Protein AF-A0A2D7PFX2-F1 (afdb_monomer)

pLDDT: mean 73.23, std 20.68, range [29.09, 94.0]

Solvent-accessible surface area (backbone atoms only — not comparable to full-atom values): 9202 Å² total; per-residue (Å²): 140,84,88,81,85,85,80,90,82,83,88,90,78,78,96,64,84,53,72,67,59,61,68,75,65,55,76,86,73,79,71,81,73,80,77,81,77,78,77,77,73,76,75,80,72,84,70,79,74,79,74,73,39,66,69,66,56,57,52,47,40,53,50,32,54,52,48,36,48,49,44,51,39,40,33,30,72,71,68,58,82,47,66,54,82,54,85,91,48,56,57,74,58,50,68,66,55,50,53,52,50,51,51,53,52,49,53,51,41,53,75,66,52,47,66,65,37,45,72,52,38,51,50,52,35,51,52,32,47,53,52,35,53,50,44,49,52,56,32,50,80,71,63,77,48,136

Radius of gyration: 29.74 Å; Cα contacts (8 Å, |Δi|>4): 82; chains: 1; bounding box: 39×75×72 Å

Secondary structure (DSSP, 8-state):
----PPPP-------PPPHHHHHHHS--------------------------S-HHHHHHHHHHHHHHHHHHHIIIIIS-------TTS-SS--HHHHHHHHHHHHHHHHHTTGGGSHHHHHHHHHHHHHHHHHHHHHHHHTT---

Foldseek 3Di:
DDDDDDDDDDDDDDPDPDVVVVVPPPPPPPDPDPPPPPPPPPPPPPPPLPQPADVVLVVLLVVLLVLLLVLLLCVCPVVNPAFDPDPVAHRRHDSVRSVVVVVVVVVVCVVVVQVSDNVSSVVSSVVSVVSSVVSVVSCVVSVVPD

Structure (mmCIF, N/CA/C/O backbone):
data_AF-A0A2D7PFX2-F1
#
_entry.id   AF-A0A2D7PFX2-F1
#
loop_
_atom_site.group_PDB
_atom_site.id
_atom_site.type_symbol
_atom_site.label_atom_id
_atom_site.label_alt_id
_atom_site.label_comp_id
_atom_site.label_asym_id
_atom_site.label_entity_id
_atom_site.label_seq_id
_atom_site.pdbx_PDB_ins_code
_atom_site.Cartn_x
_atom_site.Cartn_y
_atom_site.Cartn_z
_atom_site.occupancy
_atom_site.B_iso_or_equiv
_atom_site.auth_seq_id
_atom_site.auth_comp_id
_atom_site.auth_asym_id
_atom_site.auth_atom_id
_atom_site.pdbx_PDB_model_num
ATOM 1 N N . MET A 1 1 ? -22.763 37.428 48.808 1.00 40.62 1 MET A N 1
ATOM 2 C CA . MET A 1 1 ? -23.236 38.129 47.597 1.00 40.62 1 MET A CA 1
ATOM 3 C C . MET A 1 1 ? -22.944 39.601 47.789 1.00 40.62 1 MET A C 1
ATOM 5 O O . MET A 1 1 ? -23.480 40.184 48.718 1.00 40.62 1 MET A O 1
ATOM 9 N N . VAL A 1 2 ? -22.026 40.156 47.001 1.00 29.09 2 VAL A N 1
ATOM 10 C CA . VAL A 1 2 ? -21.638 41.569 47.076 1.00 29.09 2 VAL A CA 1
ATOM 11 C C . VAL A 1 2 ? -22.063 42.206 45.762 1.00 29.09 2 VAL A C 1
ATOM 13 O O . VAL A 1 2 ? -21.565 41.836 44.703 1.00 29.09 2 VAL A O 1
ATOM 16 N N . ALA A 1 3 ? -23.033 43.111 45.851 1.00 37.22 3 ALA A N 1
ATOM 17 C CA . ALA A 1 3 ? -23.379 44.032 44.787 1.00 37.22 3 ALA A CA 1
ATOM 18 C C . ALA A 1 3 ? -22.448 45.243 44.895 1.00 37.22 3 ALA A C 1
ATOM 20 O O . ALA A 1 3 ? -22.323 45.827 45.971 1.00 37.22 3 ALA A O 1
ATOM 21 N N . VAL A 1 4 ? -21.811 45.619 43.788 1.00 34.22 4 VAL A N 1
ATOM 22 C CA . VAL A 1 4 ? -21.177 46.930 43.642 1.00 34.22 4 VAL A CA 1
ATOM 23 C C . VAL A 1 4 ? -21.772 47.582 42.405 1.00 34.22 4 VAL A C 1
ATOM 25 O O . VAL A 1 4 ? -21.637 47.099 41.284 1.00 34.22 4 VAL A O 1
ATOM 28 N N . THR A 1 5 ? -22.493 48.662 42.665 1.00 41.72 5 THR A N 1
ATOM 29 C CA . THR A 1 5 ? -23.049 49.620 41.715 1.00 41.72 5 THR A CA 1
ATOM 30 C C . THR A 1 5 ? -21.938 50.382 40.993 1.00 41.72 5 THR A C 1
ATOM 32 O O . THR A 1 5 ? -21.009 50.871 41.633 1.00 41.72 5 THR A O 1
ATOM 35 N N . LEU A 1 6 ? -22.065 50.536 39.675 1.00 37.34 6 LEU A N 1
ATOM 36 C CA . LEU A 1 6 ? -21.234 51.431 38.866 1.00 37.34 6 LEU A CA 1
ATOM 37 C C . LEU A 1 6 ? -21.746 52.879 38.986 1.00 37.34 6 LEU A C 1
ATOM 39 O O . LEU A 1 6 ? -22.930 53.107 38.728 1.00 37.34 6 LEU A O 1
ATOM 43 N N . PRO A 1 7 ? -20.898 53.864 39.339 1.00 42.12 7 PRO A N 1
ATOM 44 C CA . PRO A 1 7 ? -21.251 55.270 39.234 1.00 42.12 7 PRO A CA 1
ATOM 45 C C . PRO A 1 7 ? -21.020 55.783 37.805 1.00 42.12 7 PRO A C 1
ATOM 47 O O . PRO A 1 7 ? -20.060 55.418 37.127 1.00 42.12 7 PRO A O 1
ATOM 50 N N . LEU A 1 8 ? -21.930 56.653 37.374 1.00 48.69 8 LEU A N 1
ATOM 51 C CA . LEU A 1 8 ? -21.890 57.423 36.134 1.00 48.69 8 LEU A CA 1
ATOM 52 C C . LEU A 1 8 ? -20.618 58.282 36.043 1.00 48.69 8 LEU A C 1
ATOM 54 O O . LEU A 1 8 ? -20.366 59.090 36.935 1.00 48.69 8 LEU A O 1
ATOM 58 N N . LEU A 1 9 ? -19.904 58.213 34.914 1.00 36.81 9 LEU A N 1
ATOM 59 C CA . LEU A 1 9 ? -19.126 59.348 34.419 1.00 36.81 9 LEU A CA 1
ATOM 60 C C . LEU A 1 9 ? -19.608 59.722 33.017 1.00 36.81 9 LEU A C 1
ATOM 62 O O . LEU A 1 9 ? -19.536 58.947 32.067 1.00 36.81 9 LEU A O 1
ATOM 66 N N . SER A 1 10 ? -20.150 60.928 32.956 1.00 45.25 10 SER A N 1
ATOM 67 C CA . SER A 1 10 ? -20.610 61.631 31.772 1.00 45.25 10 SER A CA 1
ATOM 68 C C . SER A 1 10 ? -19.434 62.204 30.972 1.00 45.25 10 SER A C 1
ATOM 70 O O . SER A 1 10 ? -18.428 62.624 31.541 1.00 45.25 10 SER A O 1
ATOM 72 N N . SER A 1 11 ? -19.684 62.346 29.670 1.00 47.75 11 SER A N 1
ATOM 73 C CA . SER A 1 11 ? -19.127 63.321 28.723 1.00 47.75 11 SER A CA 1
ATOM 74 C C . SER A 1 11 ? -17.767 63.054 28.060 1.00 47.75 11 SER A C 1
ATOM 76 O O . SER A 1 11 ? -16.742 62.862 28.704 1.00 47.75 11 SER A O 1
ATOM 78 N N . ASN A 1 12 ? -17.812 63.214 26.729 1.00 49.66 12 ASN A N 1
ATOM 79 C CA . ASN A 1 12 ? -16.724 63.474 25.780 1.00 49.66 12 ASN A CA 1
ATOM 80 C C . ASN A 1 12 ? -15.989 62.268 25.183 1.00 49.66 12 ASN A C 1
ATOM 82 O O . ASN A 1 12 ? -14.833 62.012 25.502 1.00 49.66 12 ASN A O 1
ATOM 86 N N . LEU A 1 13 ? -16.608 61.632 24.183 1.00 47.00 13 LEU A N 1
ATOM 87 C CA . LEU A 1 13 ? -15.869 60.987 23.094 1.00 47.00 13 LEU A CA 1
ATOM 88 C C . LEU A 1 13 ? -16.436 61.484 21.749 1.00 47.00 13 LEU A C 1
ATOM 90 O O . LEU A 1 13 ? -17.652 61.476 21.576 1.00 47.00 13 LEU A O 1
ATOM 94 N N . PRO A 1 14 ? -15.582 61.988 20.839 1.00 43.88 14 PRO A N 1
ATOM 95 C CA . PRO A 1 14 ? -16.004 62.609 19.587 1.00 43.88 14 PRO A CA 1
ATOM 96 C C . PRO A 1 14 ? -16.620 61.577 18.637 1.00 43.88 14 PRO A C 1
ATOM 98 O O . PRO A 1 14 ? -16.192 60.422 18.642 1.00 43.88 14 PRO A O 1
ATOM 101 N N . ASP A 1 15 ? -17.560 62.027 17.796 1.00 55.22 15 ASP A N 1
ATOM 102 C CA . ASP A 1 15 ? -18.170 61.298 16.672 1.00 55.22 15 ASP A CA 1
ATOM 103 C C . ASP A 1 15 ? -17.101 60.807 15.680 1.00 55.22 15 ASP A C 1
ATOM 105 O O . ASP A 1 15 ? -16.875 61.374 14.608 1.00 55.22 15 ASP A O 1
ATOM 109 N N . LYS A 1 16 ? -16.380 59.750 16.046 1.00 51.56 16 LYS A N 1
ATOM 110 C CA . LYS A 1 16 ? -15.477 59.043 15.148 1.00 51.56 16 LYS A CA 1
ATOM 111 C C . LYS A 1 16 ?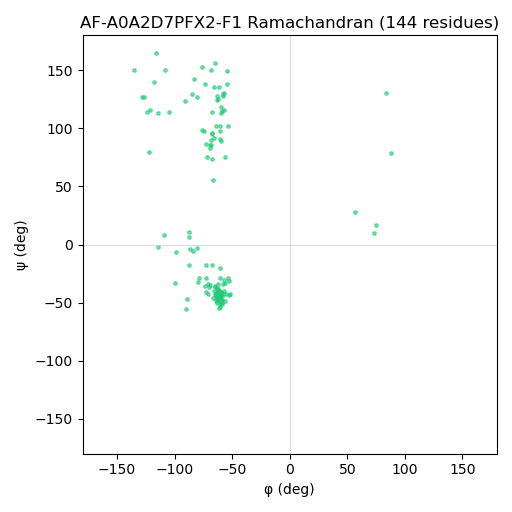 -16.291 57.930 14.496 1.00 51.56 16 LYS A C 1
ATOM 113 O O . LYS A 1 16 ? -16.867 57.125 15.226 1.00 51.56 16 LYS A O 1
ATOM 118 N N . PRO A 1 17 ? -16.362 57.863 13.156 1.00 52.97 17 PRO A N 1
ATOM 119 C CA . PRO A 1 17 ? -17.107 56.811 12.489 1.00 52.97 17 PRO A CA 1
ATOM 120 C C . PRO A 1 17 ? -16.513 55.466 12.896 1.00 52.97 17 PRO A C 1
ATOM 122 O O . PRO A 1 17 ? -15.326 55.205 12.679 1.00 52.97 17 PRO A O 1
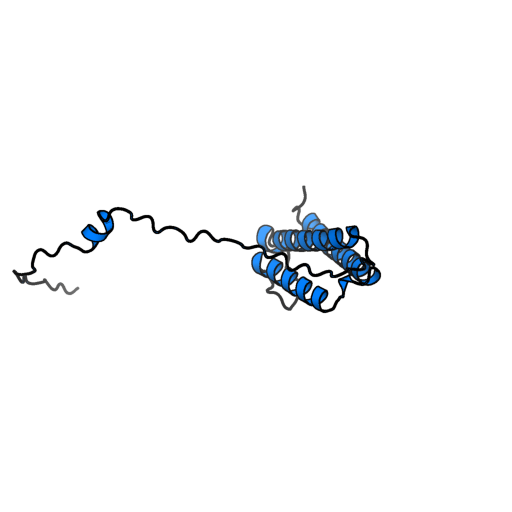ATOM 125 N N . ASP A 1 18 ? -17.356 54.663 13.536 1.00 59.50 18 ASP A N 1
ATOM 126 C CA . ASP A 1 18 ? -17.012 53.351 14.052 1.00 59.50 18 ASP A CA 1
ATOM 127 C C . ASP A 1 18 ? -16.430 52.507 12.911 1.00 59.50 18 ASP A C 1
ATOM 129 O O . ASP A 1 18 ? -16.915 52.559 11.776 1.00 59.50 18 ASP A O 1
ATOM 133 N N . ILE A 1 19 ? -15.361 51.757 13.180 1.00 59.53 19 ILE A N 1
ATOM 134 C CA . ILE A 1 19 ? -14.566 51.038 12.162 1.00 59.53 19 ILE A CA 1
ATOM 135 C C . ILE A 1 19 ? -15.463 50.139 11.286 1.00 59.53 19 ILE A C 1
ATOM 137 O O . ILE A 1 19 ? -15.216 49.950 10.093 1.00 59.53 19 ILE A O 1
ATOM 141 N N . TYR A 1 20 ? -16.573 49.670 11.857 1.00 52.38 20 TYR A N 1
ATOM 142 C CA . TYR A 1 20 ? -17.625 48.920 11.178 1.00 52.38 20 TYR A CA 1
ATOM 143 C C . TYR A 1 20 ? -18.277 49.651 9.989 1.00 52.38 20 TYR A C 1
ATOM 145 O O . TYR A 1 20 ? -18.611 49.007 8.990 1.00 52.38 20 TYR A O 1
ATOM 153 N N . TRP A 1 21 ? -18.425 50.978 10.030 1.00 52.72 21 TRP A N 1
ATOM 154 C CA . TRP A 1 21 ? -18.973 51.750 8.908 1.00 52.72 21 TRP A CA 1
ATOM 155 C C . TRP A 1 21 ? -18.014 51.796 7.712 1.00 52.72 21 TRP A C 1
ATOM 157 O O . TRP A 1 21 ? -18.447 51.704 6.564 1.00 52.72 21 TRP A O 1
ATOM 167 N N . GLN A 1 22 ? -16.702 51.872 7.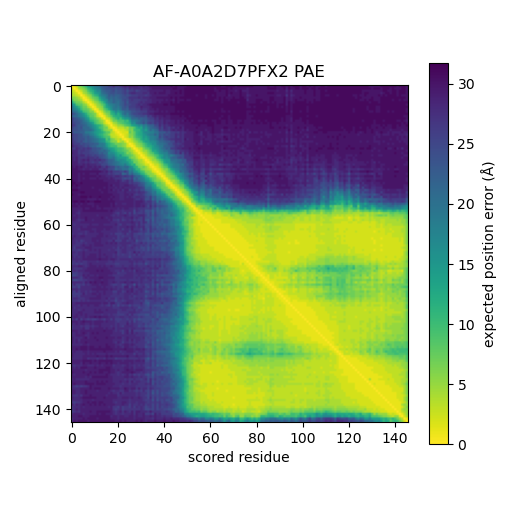964 1.00 54.84 22 GLN A N 1
ATOM 168 C CA . GLN A 1 22 ? -15.701 51.899 6.891 1.00 54.84 22 GLN A CA 1
ATOM 169 C C . GLN A 1 22 ? -15.602 50.559 6.155 1.00 54.84 22 GLN A C 1
ATOM 171 O O . GLN A 1 22 ? -15.407 50.541 4.942 1.00 54.84 22 GLN A O 1
ATOM 176 N N . ILE A 1 23 ? -15.783 49.440 6.862 1.00 57.50 23 ILE A N 1
ATOM 177 C CA . ILE A 1 23 ? -15.698 48.098 6.267 1.00 57.50 23 ILE A CA 1
ATOM 178 C C . ILE A 1 23 ? -16.932 47.792 5.404 1.00 57.50 23 ILE A C 1
ATOM 180 O O . ILE A 1 23 ? -16.817 47.149 4.366 1.00 57.50 23 ILE A O 1
ATOM 184 N N . THR A 1 24 ? -18.116 48.260 5.807 1.00 56.00 24 THR A N 1
ATOM 185 C CA . THR A 1 24 ? -19.391 47.857 5.183 1.00 56.00 24 THR A CA 1
ATOM 186 C C . THR A 1 24 ? -19.804 48.700 3.975 1.00 56.00 24 THR A C 1
ATOM 188 O O . THR A 1 24 ? -20.648 48.267 3.192 1.00 56.00 24 THR A O 1
ATOM 191 N N . LYS A 1 25 ? -19.223 49.893 3.799 1.00 52.75 25 LYS A N 1
ATOM 192 C CA . LYS A 1 25 ? -19.560 50.831 2.710 1.00 52.75 25 LYS A CA 1
ATOM 193 C C . LYS A 1 25 ? -18.428 51.060 1.709 1.00 52.75 25 LYS A C 1
ATOM 195 O O . LYS A 1 25 ? -18.631 51.796 0.744 1.00 52.75 25 LYS A O 1
ATOM 200 N N . ALA A 1 26 ? -17.256 50.457 1.912 1.00 52.66 26 ALA A N 1
ATOM 201 C CA . ALA A 1 26 ? -16.184 50.534 0.931 1.00 52.66 26 ALA A CA 1
ATOM 202 C C . ALA A 1 26 ? -16.645 49.864 -0.381 1.00 52.66 26 ALA A C 1
ATOM 204 O O . ALA A 1 26 ? -17.064 48.704 -0.346 1.00 52.66 26 ALA A O 1
ATOM 205 N N . PRO A 1 27 ? -16.607 50.559 -1.534 1.00 51.97 27 PRO A N 1
ATOM 206 C CA . PRO A 1 27 ? -16.888 49.924 -2.814 1.00 51.97 27 PRO A CA 1
ATOM 207 C C . PRO A 1 27 ? -15.903 48.769 -2.996 1.00 51.97 27 PRO A C 1
ATOM 209 O O . PRO A 1 27 ? -14.698 48.943 -2.798 1.00 51.97 27 PRO A O 1
ATOM 212 N N . TYR A 1 28 ? -16.419 47.583 -3.323 1.00 48.56 28 TYR A N 1
ATOM 213 C CA . TYR A 1 28 ? -15.599 46.406 -3.589 1.00 48.56 28 TYR A CA 1
ATOM 214 C C . TYR A 1 28 ? -14.681 46.718 -4.776 1.00 48.56 28 TYR A C 1
ATOM 216 O O . TYR A 1 28 ? -15.084 46.662 -5.935 1.00 48.56 28 TYR A O 1
ATOM 224 N N . LEU A 1 29 ? -13.439 47.093 -4.480 1.00 52.97 29 LEU A N 1
ATOM 225 C CA . LEU A 1 29 ? -12.372 47.135 -5.464 1.00 52.97 29 LEU A CA 1
ATOM 226 C C . LEU A 1 29 ? -11.948 45.687 -5.686 1.00 52.97 29 LEU A C 1
ATOM 228 O O . LEU A 1 29 ? -11.203 45.121 -4.881 1.00 52.97 29 LEU A O 1
ATOM 232 N N . GLU A 1 30 ? -12.456 45.076 -6.757 1.00 51.62 30 GLU A N 1
ATOM 233 C CA . GLU A 1 30 ? -11.902 43.836 -7.293 1.00 51.62 30 GLU A CA 1
ATOM 234 C C . GLU A 1 30 ? -10.409 44.068 -7.538 1.00 51.62 30 GLU A C 1
ATOM 236 O O . GLU A 1 30 ? -10.000 44.732 -8.492 1.00 51.62 30 GLU A O 1
ATOM 241 N N . LYS A 1 31 ? -9.563 43.563 -6.635 1.00 52.78 31 LYS A N 1
ATOM 242 C CA . LYS A 1 31 ? -8.136 43.469 -6.924 1.00 52.78 31 LYS A CA 1
ATOM 243 C C . LYS A 1 31 ? -8.012 42.530 -8.123 1.00 52.78 31 LYS A C 1
ATOM 245 O O . LYS A 1 31 ? -8.519 41.409 -8.024 1.00 52.78 31 LYS A O 1
ATOM 250 N N . PRO A 1 32 ? -7.363 42.939 -9.227 1.00 50.53 32 PRO A N 1
ATOM 251 C CA . PRO A 1 32 ? -7.144 42.034 -10.340 1.00 50.53 32 PRO A CA 1
ATOM 252 C C . PRO A 1 32 ? -6.380 40.824 -9.805 1.00 50.53 32 PRO A C 1
ATOM 254 O O . PRO A 1 32 ? -5.267 40.950 -9.292 1.00 50.53 32 PRO A O 1
ATOM 257 N N . GLN A 1 33 ? -7.022 39.658 -9.860 1.00 51.97 33 GLN A N 1
ATOM 258 C CA . GLN A 1 33 ? -6.365 38.392 -9.574 1.00 51.97 33 GLN A CA 1
ATOM 259 C C . GLN A 1 33 ? -5.191 38.284 -10.553 1.00 51.97 33 GLN A C 1
ATOM 261 O O . GLN A 1 33 ? -5.409 38.474 -11.756 1.00 51.97 33 GLN A O 1
ATOM 266 N N . PRO A 1 34 ? -3.955 38.029 -10.092 1.00 46.28 34 PRO A N 1
ATOM 267 C CA . PRO A 1 34 ? -2.857 37.798 -11.012 1.00 46.28 34 PRO A CA 1
ATOM 268 C C . PRO A 1 34 ? -3.247 36.603 -11.882 1.00 46.28 34 PRO A C 1
ATOM 270 O O . PRO A 1 34 ? -3.436 35.496 -11.377 1.00 46.28 34 PRO A O 1
ATOM 273 N N . LYS A 1 35 ? -3.429 36.834 -13.188 1.00 50.16 35 LYS A N 1
ATOM 274 C CA . LYS A 1 35 ? -3.547 35.736 -14.142 1.00 50.16 35 LYS A CA 1
ATOM 275 C C . LYS A 1 35 ? -2.250 34.955 -14.032 1.00 50.16 35 LYS A C 1
ATOM 277 O O . LYS A 1 35 ? -1.173 35.483 -14.299 1.00 50.16 35 LYS A O 1
ATOM 282 N N . LEU A 1 36 ? -2.362 33.728 -13.540 1.00 40.25 36 LEU A N 1
ATOM 283 C CA . LEU A 1 36 ? -1.257 32.796 -13.484 1.00 40.25 36 LEU A CA 1
ATOM 284 C C . LEU A 1 36 ? -0.952 32.399 -14.933 1.00 40.25 36 LEU A C 1
ATOM 286 O O . LEU A 1 36 ? -1.500 31.424 -15.441 1.00 40.25 36 LEU A O 1
ATOM 290 N N . ASP A 1 37 ? -0.135 33.198 -15.618 1.00 42.88 37 ASP A N 1
ATOM 291 C CA . ASP A 1 37 ? 0.396 32.846 -16.929 1.00 42.88 37 ASP A CA 1
ATOM 292 C C . ASP A 1 37 ? 1.372 31.688 -16.724 1.00 42.88 37 ASP A C 1
ATOM 294 O O . ASP A 1 37 ? 2.563 31.859 -16.457 1.00 42.88 37 ASP A O 1
ATOM 298 N N . PHE A 1 38 ? 0.834 30.472 -16.798 1.00 40.56 38 PHE A N 1
ATOM 299 C CA . PHE A 1 38 ? 1.620 29.255 -16.894 1.00 40.56 38 PHE A CA 1
ATOM 300 C C . PHE A 1 38 ? 2.279 29.257 -18.277 1.00 40.56 38 PHE A C 1
ATOM 302 O O . PHE A 1 38 ? 1.776 28.676 -19.237 1.00 40.56 38 PHE A O 1
ATOM 309 N N . SER A 1 39 ? 3.405 29.961 -18.399 1.00 43.19 39 SER A N 1
ATOM 310 C CA . SER A 1 39 ? 4.326 29.752 -19.509 1.00 43.19 39 SER A CA 1
ATOM 311 C C . SER A 1 39 ? 4.887 28.346 -19.350 1.00 43.19 39 SER A C 1
ATOM 313 O O . SER A 1 39 ? 5.853 28.110 -18.625 1.00 43.19 39 SER A O 1
ATOM 315 N N . MET A 1 40 ? 4.214 27.383 -19.978 1.00 40.44 40 MET A N 1
ATOM 316 C CA . MET A 1 40 ? 4.732 26.041 -20.175 1.00 40.44 40 MET A CA 1
ATOM 317 C C . MET A 1 40 ? 5.838 26.153 -21.221 1.00 40.44 40 MET A C 1
ATOM 319 O O . MET A 1 40 ? 5.647 25.821 -22.389 1.00 40.44 40 MET A O 1
ATOM 323 N N . SER A 1 41 ? 6.996 26.678 -20.814 1.00 44.81 41 SER A N 1
ATOM 324 C CA . SER A 1 41 ? 8.219 26.458 -21.561 1.00 44.81 41 SER A CA 1
ATOM 325 C C . SER A 1 41 ? 8.430 24.951 -21.550 1.00 44.81 41 SER A C 1
ATOM 327 O O . SER A 1 41 ? 8.766 24.337 -20.538 1.00 44.81 41 SER A O 1
ATOM 329 N N . SER A 1 42 ? 8.099 24.331 -22.676 1.00 45.00 42 SER A N 1
ATOM 330 C CA . SER A 1 42 ? 8.384 22.940 -22.962 1.00 45.00 42 SER A CA 1
ATOM 331 C C . SER A 1 42 ? 9.896 22.778 -22.902 1.00 45.00 42 SER A C 1
ATOM 333 O O . SER A 1 42 ? 10.599 22.981 -23.892 1.00 45.00 42 SER A O 1
ATOM 335 N N . ILE A 1 43 ? 10.413 22.476 -21.712 1.00 41.44 43 ILE A N 1
ATOM 336 C CA . ILE A 1 43 ? 11.751 21.932 -21.572 1.00 41.44 43 ILE A CA 1
ATOM 337 C C . ILE A 1 43 ? 11.644 20.551 -22.202 1.00 41.44 43 ILE A C 1
ATOM 339 O O . ILE A 1 43 ? 11.152 19.603 -21.591 1.00 41.44 43 ILE A O 1
ATOM 343 N N . ASP A 1 44 ? 12.018 20.498 -23.475 1.00 41.44 44 ASP A N 1
ATOM 344 C CA . ASP A 1 44 ? 12.091 19.301 -24.295 1.00 41.44 44 ASP A CA 1
ATOM 345 C C . ASP A 1 44 ? 13.226 18.426 -23.749 1.00 41.44 44 ASP A C 1
ATOM 347 O O . ASP A 1 44 ? 14.340 18.356 -24.272 1.00 41.44 44 ASP A O 1
ATOM 351 N N . TYR A 1 45 ? 12.977 17.802 -22.596 1.00 42.34 45 TYR A N 1
ATOM 352 C CA . TYR A 1 45 ? 13.781 16.692 -22.138 1.00 42.34 45 TYR A CA 1
ATOM 353 C C . TYR A 1 45 ? 13.503 15.559 -23.110 1.00 42.34 45 TYR A C 1
ATOM 355 O O . TYR A 1 45 ? 12.563 14.785 -22.940 1.00 42.34 45 TYR A O 1
ATOM 363 N N . LYS A 1 46 ? 14.376 15.431 -24.108 1.00 41.03 46 LYS A N 1
ATOM 364 C CA . LYS A 1 46 ? 14.521 14.237 -24.940 1.00 41.03 46 LYS A CA 1
ATOM 365 C C . LYS A 1 46 ? 15.055 13.074 -2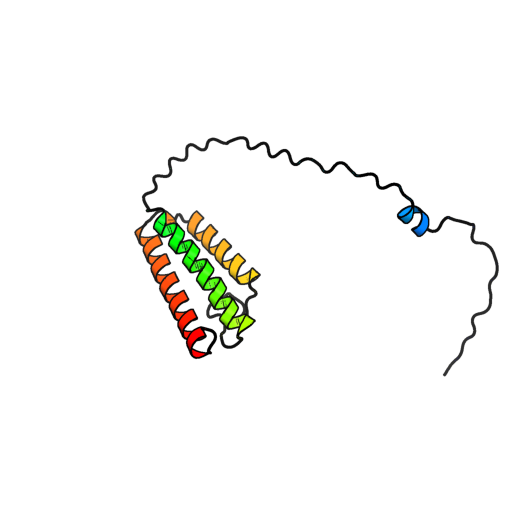4.086 1.00 41.03 46 LYS A C 1
ATOM 367 O O . LYS A 1 46 ? 16.100 12.488 -24.357 1.00 41.03 46 LYS A O 1
ATOM 372 N N . TYR A 1 47 ? 14.354 12.757 -22.999 1.00 42.47 47 TYR A N 1
ATOM 373 C CA . TYR A 1 47 ? 14.537 11.554 -22.213 1.00 42.47 47 TYR A CA 1
ATOM 374 C C . TYR A 1 47 ? 13.925 10.436 -23.038 1.00 42.47 47 TYR A C 1
ATOM 376 O O . TYR A 1 47 ? 12.714 10.237 -23.072 1.00 42.47 47 TYR A O 1
ATOM 384 N N . THR A 1 48 ? 14.778 9.724 -23.766 1.00 37.53 48 THR A N 1
ATOM 385 C CA . THR A 1 48 ? 14.352 8.510 -24.454 1.00 37.53 48 THR A CA 1
ATOM 386 C C . THR A 1 48 ? 14.154 7.459 -23.365 1.00 37.53 48 THR A C 1
ATOM 388 O O . THR A 1 48 ? 15.091 6.749 -23.000 1.00 37.53 48 THR A O 1
ATOM 391 N N . PHE A 1 49 ? 12.964 7.427 -22.762 1.00 45.81 49 PHE A N 1
ATOM 392 C CA . PHE A 1 49 ? 12.578 6.376 -21.832 1.00 45.81 49 PHE A CA 1
ATOM 393 C C . PHE A 1 49 ? 12.561 5.090 -22.657 1.00 45.81 49 PHE A C 1
ATOM 395 O O . PHE A 1 49 ? 11.661 4.860 -23.461 1.00 45.81 49 PHE A O 1
ATOM 402 N N . LYS A 1 50 ? 13.604 4.266 -22.538 1.00 43.75 50 LYS A N 1
ATOM 403 C CA . LYS A 1 50 ? 13.508 2.878 -22.982 1.00 43.75 50 LYS A CA 1
ATOM 404 C C . LYS A 1 50 ? 12.532 2.213 -22.016 1.00 43.75 50 LYS A C 1
ATOM 406 O O . LYS A 1 50 ? 12.962 1.676 -20.997 1.00 43.75 50 LYS A O 1
ATOM 411 N N . GLU A 1 51 ? 11.231 2.321 -22.294 1.00 52.94 51 GLU A N 1
ATOM 412 C CA . GLU A 1 51 ? 10.197 1.540 -21.616 1.00 52.94 51 GLU A CA 1
ATOM 413 C C . GLU A 1 51 ? 10.500 0.068 -21.884 1.00 52.94 51 GLU A C 1
ATOM 415 O O . GLU A 1 51 ? 10.118 -0.524 -22.885 1.00 52.94 51 GLU A O 1
ATOM 420 N N . THR A 1 52 ? 11.270 -0.522 -20.981 1.00 58.75 52 THR A N 1
ATOM 421 C CA . THR A 1 52 ? 11.519 -1.963 -20.936 1.00 58.75 52 THR A CA 1
ATOM 422 C C . THR A 1 52 ? 10.358 -2.694 -20.268 1.00 58.75 52 THR A C 1
ATOM 424 O O . THR A 1 52 ? 10.370 -3.916 -20.204 1.00 58.75 52 THR A O 1
ATOM 427 N N . THR A 1 53 ? 9.356 -1.959 -19.776 1.00 61.06 53 THR A N 1
ATOM 428 C CA . THR A 1 53 ? 8.250 -2.473 -18.974 1.00 61.06 53 THR A CA 1
ATOM 429 C C . THR A 1 53 ? 6.928 -2.049 -19.601 1.00 61.06 53 THR A C 1
ATOM 431 O O . THR A 1 53 ? 6.720 -0.867 -19.853 1.00 61.06 53 THR A O 1
ATOM 434 N N . ALA A 1 54 ? 6.026 -3.002 -19.851 1.00 71.56 54 ALA A N 1
ATOM 435 C CA . ALA A 1 54 ? 4.739 -2.702 -20.473 1.00 71.56 54 ALA A CA 1
ATOM 436 C C . ALA A 1 54 ? 3.893 -1.743 -19.597 1.00 71.56 54 ALA A C 1
ATOM 438 O O . ALA A 1 54 ? 3.753 -2.005 -18.392 1.00 71.56 54 ALA A O 1
ATOM 439 N N . PRO A 1 55 ? 3.248 -0.704 -20.174 1.00 78.38 55 PRO A N 1
ATOM 440 C CA . PRO A 1 55 ? 2.472 0.300 -19.429 1.00 78.38 55 PRO A CA 1
ATOM 441 C C . PRO A 1 55 ? 1.409 -0.298 -18.497 1.00 78.38 55 PRO A C 1
ATOM 443 O O . PRO A 1 55 ? 1.140 0.212 -17.408 1.00 78.38 55 PRO A O 1
ATOM 446 N N . ILE A 1 56 ? 0.850 -1.446 -18.886 1.00 78.50 56 ILE A N 1
ATOM 447 C CA . ILE A 1 56 ? -0.162 -2.179 -18.126 1.00 78.50 56 ILE A CA 1
ATOM 448 C C . ILE A 1 56 ? 0.290 -2.538 -16.704 1.00 78.50 56 ILE A C 1
ATOM 450 O O . ILE A 1 56 ? -0.519 -2.544 -15.779 1.00 78.50 56 ILE A O 1
ATOM 454 N N . HIS A 1 57 ? 1.575 -2.811 -16.480 1.00 81.69 57 HIS A N 1
ATOM 455 C CA . HIS A 1 57 ? 2.070 -3.163 -15.150 1.00 81.69 57 HIS A CA 1
ATOM 456 C C . HIS A 1 57 ? 2.120 -1.958 -14.206 1.00 81.69 57 HIS A C 1
ATOM 458 O O . HIS A 1 57 ? 1.942 -2.130 -13.000 1.00 81.69 57 HIS A O 1
ATOM 464 N N . HIS A 1 58 ? 2.311 -0.750 -14.742 1.00 84.25 58 HIS A N 1
ATOM 465 C CA . HIS A 1 58 ? 2.254 0.484 -13.960 1.00 84.25 58 HIS A CA 1
ATOM 466 C C . HIS A 1 58 ? 0.814 0.818 -13.576 1.00 84.25 58 HIS A C 1
ATOM 468 O O . HIS A 1 58 ? 0.556 1.177 -12.429 1.00 84.25 58 HIS A O 1
ATOM 474 N N . ILE A 1 59 ? -0.129 0.618 -14.504 1.00 87.25 59 ILE A N 1
ATOM 475 C CA . ILE A 1 59 ? -1.563 0.794 -14.242 1.00 87.25 59 ILE A CA 1
ATOM 476 C C . ILE A 1 59 ? -2.004 -0.125 -13.100 1.00 87.25 59 ILE A C 1
ATOM 478 O O . ILE A 1 59 ? -2.567 0.356 -12.119 1.00 87.25 59 ILE A O 1
ATOM 482 N N . HIS A 1 60 ? -1.681 -1.422 -13.173 1.00 87.94 60 HIS A N 1
ATOM 483 C CA . HIS A 1 60 ? -1.990 -2.364 -12.093 1.00 87.94 60 HIS A CA 1
ATOM 484 C C . HIS A 1 60 ? -1.409 -1.913 -10.752 1.00 87.94 60 HIS A C 1
ATOM 486 O O . HIS A 1 60 ? -2.107 -1.952 -9.743 1.00 87.94 60 HIS A O 1
ATOM 492 N N . TYR A 1 61 ? -0.167 -1.426 -10.737 1.00 88.44 61 TYR A N 1
ATOM 493 C CA . TYR A 1 61 ? 0.477 -1.004 -9.497 1.00 88.44 61 TYR A CA 1
ATOM 494 C C . TYR A 1 61 ? -0.280 0.151 -8.842 1.00 88.44 61 TYR A C 1
ATOM 496 O O . TYR A 1 61 ? -0.511 0.137 -7.632 1.00 88.44 61 TYR A O 1
ATOM 504 N N . VAL A 1 62 ? -0.706 1.136 -9.635 1.00 89.62 62 VAL A N 1
ATOM 505 C CA . VAL A 1 62 ? -1.516 2.252 -9.135 1.00 89.62 62 VAL A CA 1
ATOM 506 C C . VAL A 1 62 ? -2.868 1.748 -8.633 1.00 89.62 62 VAL A C 1
ATOM 508 O O . VAL A 1 62 ? -3.235 2.056 -7.500 1.00 89.62 62 VAL A O 1
ATOM 511 N N . VAL A 1 63 ? -3.570 0.928 -9.422 1.00 92.31 63 VAL A N 1
ATOM 512 C CA . VAL A 1 63 ? -4.886 0.373 -9.064 1.00 92.31 63 VAL A CA 1
ATOM 513 C C . VAL A 1 63 ? -4.830 -0.380 -7.736 1.00 92.31 63 VAL A C 1
ATOM 515 O O . VAL A 1 63 ? -5.633 -0.103 -6.846 1.00 92.31 63 VAL A O 1
ATOM 518 N N . TRP A 1 64 ? -3.849 -1.266 -7.548 1.00 92.50 64 TRP A N 1
ATOM 519 C CA . TRP A 1 64 ? -3.716 -2.024 -6.303 1.00 92.50 64 TRP A CA 1
ATOM 520 C C . TRP A 1 64 ? -3.439 -1.134 -5.097 1.00 92.50 64 TRP A C 1
ATOM 522 O O . TRP A 1 64 ? -3.979 -1.379 -4.025 1.00 92.50 64 TRP A O 1
ATOM 532 N N . ASN A 1 65 ? -2.649 -0.070 -5.254 1.00 92.56 65 ASN A N 1
ATOM 533 C CA . ASN A 1 65 ? -2.403 0.859 -4.152 1.00 92.56 65 ASN A CA 1
ATOM 534 C C . ASN A 1 65 ? -3.636 1.705 -3.808 1.00 92.56 65 ASN A C 1
ATOM 536 O O . ASN A 1 65 ? -3.843 2.004 -2.634 1.00 92.56 65 ASN A O 1
ATOM 540 N N . VAL A 1 66 ? -4.456 2.072 -4.796 1.00 93.06 66 VAL A N 1
ATOM 541 C CA . VAL A 1 66 ? -5.729 2.768 -4.557 1.00 93.06 66 VAL A CA 1
ATOM 542 C C . VAL A 1 66 ? -6.714 1.851 -3.832 1.00 93.06 66 VAL A C 1
ATOM 544 O O . VAL A 1 66 ? -7.300 2.260 -2.831 1.00 93.06 66 VAL A O 1
ATOM 547 N N . LEU A 1 67 ? -6.853 0.602 -4.288 1.00 94.00 67 LEU A N 1
ATOM 548 C CA . LEU A 1 67 ? -7.708 -0.398 -3.644 1.00 94.00 67 LEU A CA 1
ATOM 549 C C . LEU A 1 67 ? -7.250 -0.715 -2.220 1.00 94.00 67 LEU A C 1
ATOM 551 O O . LEU A 1 67 ? -8.078 -0.825 -1.322 1.00 94.00 67 LEU A O 1
ATOM 555 N N . ASP A 1 68 ? -5.944 -0.808 -1.989 1.00 93.44 68 ASP A N 1
ATOM 556 C CA . ASP A 1 68 ? -5.392 -1.019 -0.652 1.00 93.44 68 ASP A CA 1
ATOM 557 C C . ASP A 1 68 ? -5.747 0.135 0.298 1.00 93.44 68 ASP A C 1
ATOM 559 O O . ASP A 1 68 ? -6.241 -0.098 1.399 1.00 93.44 68 ASP A O 1
ATOM 563 N N . VAL A 1 69 ? -5.598 1.393 -0.142 1.00 93.56 69 VAL A N 1
ATOM 564 C CA . VAL A 1 69 ? -5.997 2.563 0.664 1.00 93.56 69 VAL A CA 1
ATOM 565 C C . VAL A 1 69 ? -7.496 2.556 0.949 1.00 93.56 69 VAL A C 1
ATOM 567 O O . VAL A 1 69 ? -7.895 2.808 2.085 1.00 93.56 69 VAL A O 1
ATOM 570 N N . TYR A 1 70 ? -8.317 2.270 -0.063 1.00 93.75 70 TYR A N 1
ATOM 571 C CA . TYR A 1 70 ? -9.769 2.213 0.083 1.00 93.75 70 TYR A CA 1
ATOM 572 C C . TYR A 1 70 ? -10.192 1.139 1.091 1.00 93.75 70 TYR A C 1
ATOM 574 O O . TYR A 1 70 ? -10.879 1.450 2.060 1.00 93.75 70 TYR A O 1
ATOM 582 N N . THR A 1 71 ? -9.739 -0.099 0.897 1.00 92.38 71 THR A N 1
ATOM 583 C CA . THR A 1 71 ? -10.101 -1.241 1.751 1.00 92.38 71 THR A CA 1
ATOM 584 C C . THR A 1 71 ? -9.605 -1.066 3.181 1.00 92.38 71 THR A C 1
ATOM 586 O O . THR A 1 71 ? -10.359 -1.287 4.124 1.00 92.38 71 THR A O 1
ATOM 589 N N . THR A 1 72 ? -8.376 -0.574 3.353 1.00 92.50 72 THR A N 1
ATOM 590 C CA . THR A 1 72 ? -7.813 -0.248 4.669 1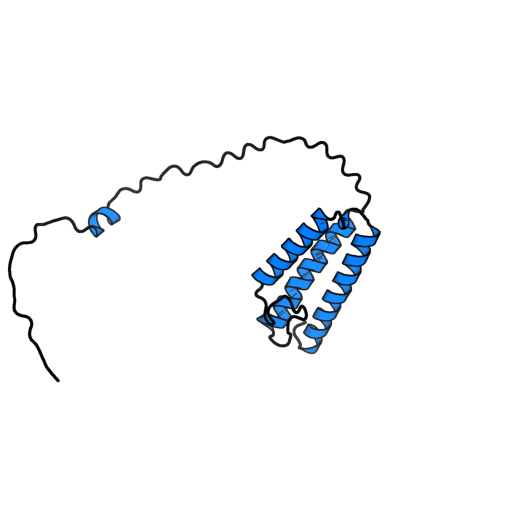.00 92.50 72 THR A CA 1
ATOM 591 C C . THR A 1 72 ? -8.629 0.842 5.363 1.00 92.50 72 THR A C 1
ATOM 593 O O . THR A 1 72 ? -8.988 0.712 6.533 1.00 92.50 72 THR A O 1
ATOM 596 N N . HIS A 1 73 ? -8.967 1.920 4.649 1.00 93.12 73 HIS A N 1
ATOM 597 C CA . HIS A 1 73 ? -9.774 2.998 5.211 1.00 93.12 73 HIS A CA 1
ATOM 598 C C . HIS A 1 73 ? -11.176 2.517 5.598 1.00 93.12 73 HIS A C 1
ATOM 600 O O . HIS A 1 73 ? -11.647 2.851 6.685 1.00 93.12 73 HIS A O 1
ATOM 606 N N . GLN A 1 74 ? -11.812 1.719 4.739 1.00 91.81 74 GLN A N 1
ATOM 607 C CA . GLN A 1 74 ? -13.136 1.163 4.983 1.00 91.81 74 GLN A CA 1
ATOM 608 C C . GLN A 1 74 ? -13.126 0.271 6.228 1.00 91.81 74 GLN A C 1
ATOM 610 O O . GLN A 1 74 ? -13.843 0.556 7.181 1.00 91.81 74 GLN A O 1
ATOM 615 N N . ALA A 1 75 ? -12.245 -0.728 6.286 1.00 90.00 75 ALA A N 1
ATOM 616 C CA . ALA A 1 75 ? -12.210 -1.687 7.387 1.00 90.00 75 ALA A CA 1
ATOM 617 C C . ALA A 1 75 ? -11.835 -1.056 8.744 1.00 90.00 75 ALA A C 1
ATOM 619 O O . ALA A 1 75 ? -12.364 -1.443 9.788 1.00 90.00 75 ALA A O 1
ATOM 620 N N . ILE A 1 76 ? -10.928 -0.072 8.753 1.00 92.62 76 ILE A N 1
ATOM 621 C CA . ILE A 1 76 ? -10.414 0.527 9.996 1.00 92.62 76 ILE A CA 1
ATOM 622 C C . ILE A 1 76 ? -11.258 1.714 10.471 1.00 92.62 76 ILE A C 1
ATOM 624 O O . ILE A 1 76 ? -11.539 1.827 11.665 1.00 92.62 76 ILE A O 1
ATOM 628 N N . ASN A 1 77 ? -11.609 2.637 9.569 1.00 90.06 77 ASN A N 1
ATOM 629 C CA . ASN A 1 77 ? -12.230 3.910 9.948 1.00 90.06 77 ASN A CA 1
ATOM 630 C C . ASN A 1 77 ? -13.751 3.910 9.779 1.00 90.06 77 ASN A C 1
ATOM 632 O O . ASN A 1 77 ? -14.421 4.577 10.562 1.00 90.06 77 ASN A O 1
ATOM 636 N N . VAL A 1 78 ? -14.291 3.192 8.787 1.00 86.38 78 VAL A N 1
ATOM 637 C CA . VAL A 1 78 ? -15.745 3.128 8.554 1.00 86.38 78 VAL A CA 1
ATOM 638 C C . VAL A 1 78 ? -16.363 1.967 9.329 1.00 86.38 78 VAL A C 1
ATOM 640 O O . VAL A 1 78 ? -17.250 2.188 10.145 1.00 86.38 78 VAL A O 1
ATOM 643 N N . GLY A 1 79 ? -15.857 0.750 9.125 1.00 86.00 79 GLY A N 1
ATOM 644 C CA . GLY A 1 79 ? -16.349 -0.458 9.786 1.00 86.00 79 GLY A CA 1
ATOM 645 C C . GLY A 1 79 ? -15.828 -0.643 11.214 1.00 86.00 79 GLY A C 1
ATOM 646 O O . GLY A 1 79 ? -16.529 -1.163 12.077 1.00 86.00 79 GLY A O 1
ATOM 647 N N . GLY A 1 80 ? -14.604 -0.191 11.503 1.00 89.44 80 GLY A N 1
ATOM 648 C CA . GLY A 1 80 ? -14.047 -0.192 12.860 1.00 89.44 80 GLY A CA 1
ATOM 649 C C . GLY A 1 80 ? -13.630 -1.561 13.413 1.00 89.44 80 GLY A C 1
ATOM 650 O O . GLY A 1 80 ? -13.298 -1.641 14.596 1.00 89.44 80 GLY A O 1
ATOM 651 N N . TYR A 1 81 ? -13.612 -2.611 12.587 1.00 87.44 81 TYR A N 1
ATOM 652 C CA . TYR A 1 81 ? -13.273 -3.989 12.980 1.00 87.44 81 TYR A CA 1
ATOM 653 C C . TYR A 1 81 ? -11.828 -4.397 12.651 1.00 87.44 81 TYR A C 1
ATOM 655 O O . TYR A 1 81 ? -11.385 -5.469 13.056 1.00 87.44 81 TYR A O 1
ATOM 663 N N . ALA A 1 82 ? -11.071 -3.556 11.942 1.00 89.94 82 ALA A N 1
ATOM 664 C CA . ALA A 1 82 ? -9.671 -3.812 11.611 1.00 89.94 82 ALA A CA 1
ATOM 665 C C . ALA A 1 82 ? -8.716 -2.791 12.250 1.00 89.94 82 ALA A C 1
ATOM 667 O O . ALA A 1 82 ? -9.106 -1.705 12.684 1.00 89.94 82 ALA A O 1
ATOM 668 N N . THR A 1 83 ? -7.424 -3.129 12.264 1.00 88.00 83 THR A N 1
ATOM 669 C CA . THR A 1 83 ? -6.342 -2.214 12.658 1.00 88.00 83 THR A CA 1
ATOM 670 C C . THR A 1 83 ? -5.183 -2.296 11.682 1.00 88.00 83 THR A C 1
ATOM 672 O O . THR A 1 83 ? -4.913 -3.364 11.138 1.00 88.00 83 THR A O 1
ATOM 675 N N . GLU A 1 84 ? -4.460 -1.192 11.522 1.00 87.44 84 GLU A N 1
ATOM 676 C CA . GLU A 1 84 ? -3.303 -1.123 10.633 1.00 87.44 84 GLU A CA 1
ATOM 677 C C . GLU A 1 84 ? -2.186 -2.070 11.104 1.00 87.44 84 GLU A C 1
ATOM 679 O O . GLU A 1 84 ? -1.762 -2.051 12.272 1.00 87.44 84 GLU A O 1
ATOM 684 N N . ALA A 1 85 ? -1.719 -2.907 10.176 1.00 86.00 85 ALA A N 1
ATOM 685 C CA . ALA A 1 85 ? -0.667 -3.885 10.420 1.00 86.00 85 ALA A CA 1
ATOM 686 C C . ALA A 1 85 ? 0.721 -3.234 10.401 1.00 86.00 85 ALA A C 1
ATOM 688 O O . ALA A 1 85 ? 1.632 -3.697 11.088 1.00 86.00 85 ALA A O 1
ATOM 689 N N . ASN A 1 86 ? 0.889 -2.148 9.642 1.00 83.19 86 ASN A N 1
ATOM 690 C CA . ASN A 1 86 ? 2.152 -1.436 9.558 1.00 83.19 86 ASN A CA 1
ATOM 691 C C . ASN A 1 86 ? 2.493 -0.744 10.896 1.00 83.19 86 ASN A C 1
ATOM 693 O O . ASN A 1 86 ? 1.826 0.223 11.267 1.00 83.19 86 ASN A O 1
ATOM 697 N N . PRO A 1 87 ? 3.567 -1.155 11.600 1.00 84.56 87 PRO A N 1
ATOM 698 C CA . PRO A 1 87 ? 3.920 -0.591 12.905 1.00 84.56 87 PRO A CA 1
ATOM 699 C C . PRO A 1 87 ? 4.378 0.873 12.828 1.00 84.56 87 PRO A C 1
ATOM 701 O O . PRO A 1 87 ? 4.394 1.563 13.842 1.00 84.56 87 PRO A O 1
ATOM 704 N N . PHE A 1 88 ? 4.747 1.360 11.639 1.00 87.38 88 PHE A N 1
ATOM 705 C CA . PHE A 1 88 ? 5.138 2.754 11.419 1.00 87.38 88 PHE A CA 1
ATOM 706 C C . PHE A 1 88 ? 3.947 3.689 11.189 1.00 87.38 88 PHE A C 1
ATOM 708 O O . PHE A 1 88 ? 4.139 4.896 11.038 1.00 87.38 88 PHE A O 1
ATOM 715 N N . LEU A 1 89 ? 2.733 3.145 11.107 1.00 87.56 89 LEU A N 1
ATOM 716 C CA . LEU A 1 89 ? 1.506 3.916 10.998 1.00 87.56 89 LEU A CA 1
ATOM 717 C C . LEU A 1 89 ? 0.714 3.829 12.310 1.00 87.56 89 LEU A C 1
ATOM 719 O O . LEU A 1 89 ? 0.792 2.828 13.025 1.00 87.56 89 LEU A O 1
ATOM 723 N N . PRO A 1 90 ? -0.069 4.870 12.647 1.00 88.31 90 PRO A N 1
ATOM 724 C CA . PRO A 1 90 ? -1.037 4.777 13.731 1.00 88.31 90 PRO A CA 1
ATOM 725 C C . PRO A 1 90 ? -1.981 3.592 13.509 1.00 88.31 90 PRO A C 1
ATOM 727 O O . PRO A 1 90 ? -2.326 3.295 12.370 1.00 88.31 90 PRO A O 1
ATOM 730 N N . LYS A 1 91 ? -2.474 2.972 14.589 1.00 89.19 91 LYS A N 1
ATOM 731 C CA . LYS A 1 91 ? -3.422 1.842 14.503 1.00 89.19 91 LYS A CA 1
ATOM 732 C C . LYS A 1 91 ? -4.706 2.170 13.739 1.00 89.19 91 LYS A C 1
ATOM 734 O O . LYS A 1 91 ? -5.275 1.283 13.107 1.00 89.19 91 LYS A O 1
ATOM 739 N N . LYS A 1 92 ? -5.129 3.436 13.796 1.00 90.50 92 LYS A N 1
ATOM 740 C CA . LYS A 1 92 ? -6.228 4.011 13.015 1.00 90.50 92 LYS A CA 1
ATOM 741 C C . LYS A 1 92 ? -5.707 5.194 12.196 1.00 90.50 92 LYS A C 1
ATOM 743 O O . LYS A 1 92 ? -5.808 6.338 12.642 1.00 90.50 92 LYS A O 1
ATOM 748 N N . PRO A 1 93 ? -5.041 4.943 11.058 1.00 90.19 93 PRO A N 1
ATOM 749 C CA . PRO A 1 93 ? -4.489 6.013 10.248 1.00 90.19 93 PRO A CA 1
ATOM 750 C C . PRO A 1 93 ? -5.623 6.738 9.516 1.00 90.19 93 PRO A C 1
ATOM 752 O O . PRO A 1 93 ? -6.539 6.115 8.979 1.00 90.19 93 PRO A O 1
ATOM 755 N N . SER A 1 94 ? -5.548 8.070 9.461 1.00 91.81 94 SER A N 1
ATOM 756 C CA . SER A 1 94 ? -6.476 8.855 8.642 1.00 91.81 94 SER A CA 1
ATOM 757 C C . SER A 1 94 ? -6.283 8.548 7.151 1.00 91.81 94 SER A C 1
ATOM 759 O O . SER A 1 94 ? -5.179 8.188 6.728 1.00 91.81 94 SER A O 1
ATOM 761 N N . LEU A 1 95 ? -7.314 8.776 6.329 1.00 91.56 95 LEU A N 1
ATOM 762 C CA . LEU A 1 95 ? -7.211 8.638 4.869 1.00 91.56 95 LEU A CA 1
ATOM 763 C C . LEU A 1 95 ? -6.031 9.438 4.299 1.00 91.56 95 LEU A C 1
ATOM 765 O O . LEU A 1 95 ? -5.260 8.938 3.481 1.00 91.56 95 LEU A O 1
ATOM 769 N N . ARG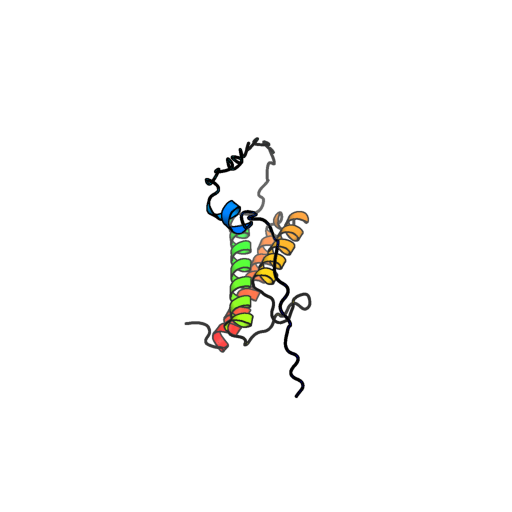 A 1 96 ? -5.842 10.671 4.786 1.00 92.69 96 ARG A N 1
ATOM 770 C CA . ARG A 1 96 ? -4.725 11.529 4.379 1.00 92.69 96 ARG A CA 1
ATOM 771 C C . ARG A 1 96 ? -3.383 10.883 4.712 1.00 92.69 96 ARG A C 1
ATOM 773 O O . ARG A 1 96 ? -2.495 10.879 3.868 1.00 92.69 96 ARG A O 1
ATOM 780 N N . THR A 1 97 ? -3.245 10.306 5.905 1.00 92.19 97 THR A N 1
ATOM 781 C CA . THR A 1 97 ? -2.025 9.605 6.330 1.00 92.19 97 THR A CA 1
ATOM 782 C C . THR A 1 97 ? -1.710 8.424 5.409 1.00 92.19 97 THR A C 1
ATOM 784 O O . THR A 1 97 ? -0.564 8.285 4.978 1.00 92.19 97 THR A O 1
ATOM 787 N N . LEU A 1 98 ? -2.717 7.611 5.063 1.00 92.25 98 LEU A N 1
ATOM 788 C CA . LEU A 1 98 ? -2.569 6.478 4.143 1.00 92.25 98 LEU A CA 1
ATOM 789 C C . LEU A 1 98 ? -2.102 6.940 2.756 1.00 92.25 98 LEU A C 1
ATOM 791 O O . LEU A 1 98 ? -1.084 6.461 2.252 1.00 92.25 98 LEU A O 1
ATOM 795 N N . ILE A 1 99 ? -2.786 7.929 2.174 1.00 93.06 99 ILE A N 1
ATOM 796 C CA . ILE A 1 99 ? -2.446 8.484 0.856 1.00 93.06 99 ILE A CA 1
ATOM 797 C C . ILE A 1 99 ? -1.034 9.076 0.864 1.00 93.06 99 ILE A C 1
ATOM 799 O O . ILE A 1 99 ? -0.222 8.757 -0.004 1.00 93.06 99 ILE A O 1
ATOM 803 N N . THR A 1 100 ? -0.702 9.902 1.861 1.00 93.38 100 THR A N 1
ATOM 804 C CA . THR A 1 100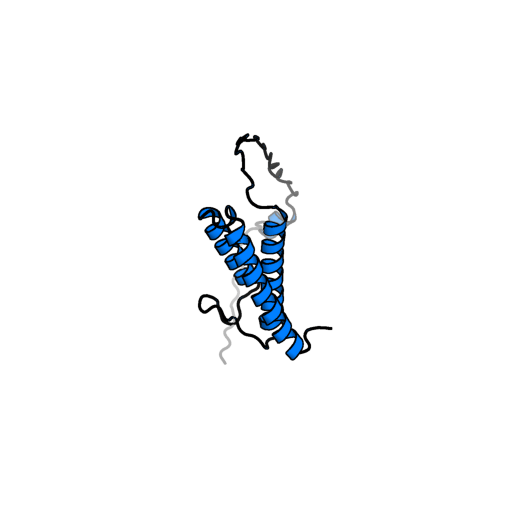 ? 0.634 10.498 1.978 1.00 93.38 100 THR A CA 1
ATOM 805 C C . THR A 1 100 ? 1.709 9.421 2.063 1.00 93.38 100 THR A C 1
ATOM 807 O O . THR A 1 100 ? 2.730 9.528 1.383 1.00 93.38 100 THR A O 1
ATOM 810 N N . ARG A 1 101 ? 1.484 8.349 2.832 1.00 91.25 101 ARG A N 1
ATOM 811 C CA . ARG A 1 101 ? 2.448 7.250 2.919 1.00 91.25 101 ARG A CA 1
ATOM 812 C C . ARG A 1 101 ? 2.645 6.562 1.571 1.00 91.25 101 ARG A C 1
ATOM 814 O O . ARG A 1 101 ? 3.790 6.329 1.193 1.00 91.25 101 ARG A O 1
ATOM 821 N N . LYS A 1 102 ? 1.568 6.287 0.830 1.00 91.06 102 LYS A N 1
ATOM 822 C CA . LYS A 1 102 ? 1.644 5.686 -0.510 1.00 91.06 102 LYS A CA 1
ATOM 823 C C . LYS A 1 102 ? 2.405 6.563 -1.498 1.00 91.06 102 LYS A C 1
ATOM 825 O O . LYS A 1 102 ? 3.265 6.047 -2.206 1.00 91.06 102 LYS A O 1
ATOM 830 N N . ILE A 1 103 ? 2.154 7.872 -1.496 1.00 91.06 103 ILE A N 1
ATOM 831 C CA . ILE A 1 103 ? 2.874 8.831 -2.346 1.00 91.06 103 ILE A CA 1
ATOM 832 C C . ILE A 1 103 ? 4.364 8.849 -1.991 1.00 91.06 103 ILE A C 1
ATOM 834 O O . ILE A 1 103 ? 5.203 8.735 -2.879 1.00 91.06 103 ILE A O 1
ATOM 838 N N . LEU A 1 104 ? 4.713 8.928 -0.702 1.00 91.94 104 LEU A N 1
ATOM 839 C CA . LEU A 1 104 ? 6.113 8.919 -0.264 1.00 91.94 104 LEU A CA 1
ATOM 840 C C . LEU A 1 104 ? 6.827 7.623 -0.660 1.00 91.94 104 LEU A C 1
ATOM 842 O O . LEU A 1 104 ? 7.944 7.667 -1.176 1.00 91.94 104 LEU A O 1
ATOM 846 N N . THR A 1 105 ? 6.183 6.471 -0.458 1.00 88.56 105 THR A N 1
ATOM 847 C CA . THR A 1 105 ? 6.731 5.178 -0.875 1.00 88.56 105 THR A CA 1
ATOM 848 C C . THR A 1 105 ? 6.887 5.110 -2.391 1.00 88.56 105 THR A C 1
ATOM 850 O O . THR A 1 105 ? 7.945 4.704 -2.863 1.00 88.56 105 THR A O 1
ATOM 853 N N . TYR A 1 106 ? 5.893 5.556 -3.160 1.00 87.69 106 TYR A N 1
ATOM 854 C CA . TYR A 1 106 ? 5.974 5.598 -4.618 1.00 87.69 106 TY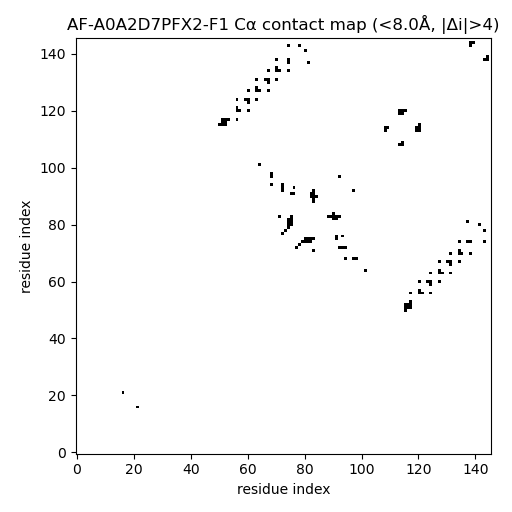R A CA 1
ATOM 855 C C . TYR A 1 106 ? 7.143 6.462 -5.100 1.00 87.69 106 TYR A C 1
ATOM 857 O O . TYR A 1 106 ? 7.978 5.981 -5.864 1.00 87.69 106 TYR A O 1
ATOM 865 N N . SER A 1 107 ? 7.263 7.693 -4.598 1.00 87.94 107 SER A N 1
ATOM 866 C CA . SER A 1 107 ? 8.358 8.606 -4.942 1.00 87.94 107 SER A CA 1
ATOM 867 C C . SER A 1 107 ? 9.725 8.023 -4.582 1.00 87.94 107 SER A C 1
ATOM 869 O O . SER A 1 107 ? 10.667 8.106 -5.372 1.00 87.94 107 SER A O 1
ATOM 871 N N . PHE A 1 108 ? 9.841 7.372 -3.420 1.00 90.12 108 PHE A N 1
ATOM 872 C CA . PHE A 1 108 ? 11.071 6.694 -3.018 1.00 90.12 108 PHE A CA 1
ATOM 873 C C . PHE A 1 108 ? 11.430 5.545 -3.969 1.00 90.12 108 PHE A C 1
ATOM 875 O O . PHE A 1 108 ? 12.551 5.502 -4.475 1.00 90.12 108 PHE A O 1
ATOM 882 N N . LEU A 1 109 ? 10.489 4.645 -4.271 1.00 87.06 109 LEU A N 1
ATOM 883 C CA . LEU A 1 109 ? 10.716 3.526 -5.192 1.00 87.06 109 LEU A CA 1
ATOM 884 C C . LEU A 1 109 ? 11.054 4.013 -6.609 1.00 87.06 109 LEU A C 1
ATOM 886 O O . LEU A 1 109 ? 11.953 3.464 -7.252 1.00 87.06 109 LEU A O 1
ATOM 890 N N . HIS A 1 110 ? 10.404 5.086 -7.059 1.00 85.62 110 HIS A N 1
ATOM 891 C CA . HIS A 1 110 ? 10.698 5.733 -8.332 1.00 85.62 110 HIS A CA 1
ATOM 892 C C . HIS A 1 110 ? 12.132 6.282 -8.363 1.00 85.62 110 HIS A C 1
ATOM 894 O O . HIS A 1 110 ? 12.884 5.983 -9.288 1.00 85.62 110 HIS A O 1
ATOM 900 N N . SER A 1 111 ? 12.571 6.991 -7.314 1.00 87.75 111 SER A N 1
ATOM 901 C CA . SER A 1 111 ? 13.953 7.500 -7.211 1.00 87.75 111 SER A CA 1
ATOM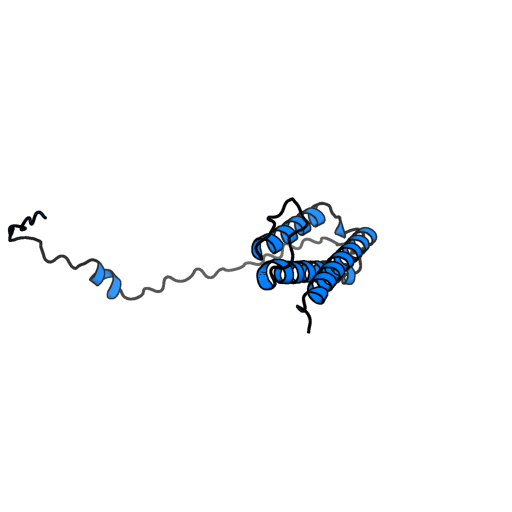 902 C C . SER A 1 111 ? 15.013 6.391 -7.221 1.00 87.75 111 SER A C 1
ATOM 904 O O . SER A 1 111 ? 16.135 6.590 -7.683 1.00 87.75 111 SER A O 1
ATOM 906 N N . LYS A 1 112 ? 14.653 5.197 -6.735 1.00 88.00 112 LYS A N 1
ATOM 907 C CA . LYS A 1 112 ? 15.508 4.006 -6.718 1.00 88.00 112 LYS A CA 1
ATOM 908 C C . LYS A 1 112 ? 15.420 3.183 -8.004 1.00 88.00 112 LYS A C 1
ATOM 910 O O . LYS A 1 112 ? 16.000 2.100 -8.051 1.00 88.00 112 LYS A O 1
ATOM 915 N N . LYS A 1 113 ? 14.711 3.673 -9.030 1.00 84.94 113 LYS A N 1
ATOM 916 C CA . LYS A 1 113 ? 14.541 3.000 -10.328 1.00 84.94 113 LYS A CA 1
ATOM 917 C C . LYS A 1 113 ? 13.944 1.594 -10.206 1.00 84.94 113 LYS A C 1
ATOM 919 O O . LYS A 1 113 ? 14.172 0.720 -11.039 1.00 84.94 113 LYS A O 1
ATOM 924 N N . VAL A 1 114 ? 13.158 1.363 -9.154 1.00 81.81 114 VAL A N 1
ATOM 925 C CA . VAL A 1 114 ? 12.550 0.055 -8.851 1.00 81.81 114 VAL A CA 1
ATOM 926 C C . VAL A 1 114 ? 11.597 -0.370 -9.965 1.00 81.81 114 VAL A C 1
ATOM 928 O O . VAL A 1 114 ? 11.511 -1.555 -10.283 1.00 81.81 114 VAL A O 1
ATOM 931 N N . PHE A 1 115 ? 10.923 0.601 -10.581 1.00 79.88 115 PHE A N 1
ATOM 932 C CA . PHE A 1 115 ? 9.934 0.376 -11.629 1.00 79.88 115 PHE A CA 1
ATOM 933 C C . PHE A 1 115 ? 10.524 0.275 -13.044 1.00 79.88 115 PHE A C 1
ATOM 935 O O . PHE A 1 115 ? 9.782 -0.034 -13.964 1.00 79.88 115 PHE A O 1
ATOM 942 N N . GLU A 1 116 ? 11.837 0.472 -13.232 1.00 83.69 116 GLU A N 1
ATOM 943 C CA . GLU A 1 116 ? 12.489 0.261 -14.539 1.00 83.69 116 GLU A CA 1
ATOM 944 C C . GLU A 1 116 ? 12.622 -1.235 -14.883 1.00 83.69 116 GLU A C 1
ATOM 946 O O . GLU A 1 116 ? 12.843 -1.597 -16.033 1.00 83.69 116 GLU A O 1
ATOM 951 N N . LYS A 1 117 ? 12.503 -2.127 -13.888 1.00 83.31 117 LYS A N 1
ATOM 952 C CA . LYS A 1 117 ? 12.603 -3.580 -14.070 1.00 83.31 117 LYS A CA 1
ATOM 953 C C . LYS A 1 117 ? 11.221 -4.222 -14.006 1.00 83.31 117 LYS A C 1
ATOM 955 O O . LYS A 1 117 ? 10.635 -4.322 -12.927 1.00 83.31 117 LYS A O 1
ATOM 960 N N . GLU A 1 118 ? 10.766 -4.786 -15.122 1.00 83.25 118 GLU A N 1
ATOM 961 C CA . GLU A 1 118 ? 9.470 -5.470 -15.222 1.00 83.25 118 GLU A CA 1
ATOM 962 C C . GLU A 1 118 ? 9.267 -6.547 -14.145 1.00 83.25 118 GLU A C 1
ATOM 964 O O . GLU A 1 118 ? 8.215 -6.600 -13.508 1.00 83.25 118 GLU A O 1
ATOM 969 N N . LYS A 1 119 ? 10.288 -7.374 -13.874 1.00 85.94 119 LYS A N 1
ATOM 970 C CA . LYS A 1 119 ? 10.223 -8.420 -12.836 1.00 85.94 119 LYS A CA 1
ATOM 971 C C . LYS A 1 119 ? 9.894 -7.842 -11.457 1.00 85.94 119 LYS A C 1
ATOM 973 O O . LYS A 1 119 ? 9.115 -8.428 -10.709 1.00 85.94 119 LYS A O 1
ATOM 978 N N . THR A 1 120 ? 10.471 -6.690 -11.129 1.00 86.62 120 THR A N 1
ATOM 979 C CA . THR A 1 120 ? 10.249 -6.016 -9.849 1.00 86.62 120 THR A CA 1
ATOM 980 C C . THR A 1 120 ? 8.840 -5.438 -9.778 1.00 86.62 120 THR A C 1
ATOM 982 O O . THR A 1 120 ? 8.163 -5.596 -8.766 1.00 86.62 120 THR A O 1
ATOM 985 N N . LEU A 1 121 ? 8.360 -4.823 -10.860 1.00 86.81 121 LEU A N 1
ATOM 986 C CA . LEU A 1 121 ? 7.004 -4.280 -10.919 1.00 86.81 121 LEU A CA 1
ATOM 987 C C . LEU A 1 121 ? 5.938 -5.388 -10.850 1.00 86.81 121 LEU A C 1
ATOM 989 O O . LEU A 1 121 ? 4.957 -5.254 -10.123 1.00 86.81 121 LEU A O 1
ATOM 993 N N . LYS A 1 122 ? 6.159 -6.523 -11.526 1.00 87.88 122 LYS A N 1
ATOM 994 C CA . LYS A 1 122 ? 5.321 -7.729 -11.408 1.00 87.88 122 LYS A CA 1
ATOM 995 C C . LYS A 1 122 ? 5.275 -8.259 -9.976 1.00 87.88 122 LYS A C 1
ATOM 997 O O . LYS A 1 122 ? 4.194 -8.567 -9.484 1.00 87.88 122 LYS A O 1
ATOM 1002 N N . PHE A 1 123 ? 6.422 -8.320 -9.300 1.00 90.38 123 PHE A N 1
ATOM 1003 C CA . PHE A 1 123 ? 6.484 -8.718 -7.894 1.00 90.38 123 PHE A CA 1
ATOM 1004 C C . PHE A 1 123 ? 5.646 -7.789 -7.003 1.00 90.38 123 PHE A C 1
ATOM 1006 O O . PHE A 1 123 ? 4.818 -8.267 -6.235 1.00 90.38 123 PHE A O 1
ATOM 1013 N N . TRP A 1 124 ? 5.785 -6.468 -7.149 1.00 89.00 124 TRP A N 1
ATOM 1014 C CA . TRP A 1 124 ? 4.987 -5.513 -6.372 1.00 89.00 124 TRP A CA 1
ATOM 1015 C C . TRP A 1 124 ? 3.490 -5.575 -6.681 1.00 89.00 124 TRP A C 1
ATOM 1017 O O . TRP A 1 124 ? 2.682 -5.435 -5.768 1.00 89.00 124 TRP A O 1
ATOM 1027 N N . ASN A 1 125 ? 3.109 -5.831 -7.934 1.00 91.44 125 ASN A N 1
ATOM 1028 C CA . ASN A 1 125 ? 1.714 -6.076 -8.303 1.00 91.44 125 ASN A CA 1
ATOM 1029 C C . ASN A 1 125 ? 1.147 -7.324 -7.622 1.00 91.44 125 ASN A C 1
ATOM 1031 O O . ASN A 1 125 ? 0.020 -7.295 -7.134 1.00 91.44 125 ASN A O 1
ATOM 1035 N N . LEU A 1 126 ? 1.931 -8.402 -7.548 1.00 92.56 126 LEU A N 1
ATOM 1036 C CA . LEU A 1 126 ? 1.538 -9.626 -6.854 1.00 92.56 126 LEU A CA 1
ATOM 1037 C C . LEU A 1 126 ? 1.378 -9.392 -5.344 1.00 92.56 126 LEU A C 1
ATOM 1039 O O . LEU A 1 126 ? 0.379 -9.809 -4.765 1.00 92.56 126 LEU A O 1
ATOM 1043 N N . VAL A 1 127 ? 2.307 -8.656 -4.725 1.00 91.81 127 VAL A N 1
ATOM 1044 C CA . VAL A 1 127 ? 2.191 -8.239 -3.317 1.00 91.81 127 VAL A CA 1
ATOM 1045 C C . VAL A 1 127 ? 0.933 -7.393 -3.101 1.00 91.81 127 VAL A C 1
ATOM 1047 O O . VAL A 1 127 ? 0.156 -7.685 -2.198 1.00 91.81 127 VAL A O 1
ATOM 1050 N N . GLY A 1 128 ? 0.692 -6.387 -3.949 1.00 90.56 128 GLY A N 1
ATOM 1051 C CA . GLY A 1 128 ? -0.498 -5.535 -3.870 1.00 90.56 128 GLY A CA 1
ATOM 1052 C C . GLY A 1 128 ? -1.800 -6.325 -4.010 1.00 90.56 128 GLY A C 1
ATOM 1053 O O . GLY A 1 128 ? -2.726 -6.120 -3.231 1.00 90.56 128 GLY A O 1
ATOM 1054 N N . THR A 1 129 ? -1.837 -7.288 -4.932 1.00 91.94 129 THR A N 1
ATOM 1055 C CA . THR A 1 129 ? -2.976 -8.203 -5.102 1.00 91.94 129 THR A CA 1
ATOM 1056 C C . THR A 1 129 ? -3.236 -8.996 -3.820 1.00 91.94 129 THR A C 1
ATOM 1058 O O . THR A 1 129 ? -4.371 -9.061 -3.357 1.00 91.94 129 THR A O 1
ATOM 1061 N N . GLY A 1 130 ? -2.190 -9.567 -3.213 1.00 92.06 130 GLY A N 1
ATOM 1062 C CA . GLY A 1 130 ? -2.312 -10.342 -1.977 1.00 92.06 130 GLY A CA 1
ATOM 1063 C C . GLY A 1 130 ? -2.841 -9.520 -0.800 1.00 92.06 130 GLY A C 1
ATOM 1064 O O . GLY A 1 130 ? -3.731 -9.979 -0.088 1.00 92.06 130 GLY A O 1
ATOM 1065 N N . VAL A 1 131 ? -2.342 -8.292 -0.625 1.00 90.19 131 VAL A N 1
ATOM 1066 C CA . VAL A 1 131 ? -2.809 -7.385 0.438 1.00 90.19 131 VAL A CA 1
ATOM 1067 C C . VAL A 1 131 ? -4.276 -7.004 0.230 1.00 90.19 131 VAL A C 1
ATOM 1069 O O . VAL A 1 131 ? -5.072 -7.111 1.157 1.00 90.19 131 VAL A O 1
ATOM 1072 N N . VAL A 1 132 ? -4.663 -6.630 -0.992 1.00 92.31 132 VAL A N 1
ATOM 1073 C CA . VAL A 1 132 ? -6.049 -6.243 -1.295 1.00 92.31 132 VAL A CA 1
ATOM 1074 C C . VAL A 1 132 ? -7.015 -7.412 -1.101 1.00 92.31 132 VAL A C 1
ATOM 1076 O O . VAL A 1 132 ? -8.061 -7.233 -0.484 1.00 92.31 132 VAL A O 1
ATOM 1079 N N . LEU A 1 133 ? -6.662 -8.617 -1.562 1.00 92.19 133 LEU A N 1
ATOM 1080 C CA . LEU A 1 133 ? -7.476 -9.816 -1.334 1.00 92.19 133 LEU A CA 1
ATOM 1081 C C . LEU A 1 133 ? -7.612 -10.141 0.155 1.00 92.19 133 LEU A C 1
ATOM 1083 O O . LEU A 1 133 ? -8.692 -10.519 0.604 1.00 92.19 133 LEU A O 1
ATOM 1087 N N . HIS A 1 134 ? -6.540 -9.972 0.928 1.00 91.00 134 HIS A N 1
ATOM 1088 C CA . HIS A 1 134 ? -6.589 -10.155 2.372 1.00 91.00 134 HIS A CA 1
ATOM 1089 C C . HIS A 1 134 ? -7.535 -9.148 3.038 1.00 91.00 134 HIS A C 1
ATOM 1091 O O . HIS A 1 134 ? -8.394 -9.555 3.822 1.00 91.00 134 HIS A O 1
ATOM 1097 N N . ASN A 1 135 ? -7.447 -7.863 2.678 1.00 90.75 135 ASN A N 1
ATOM 1098 C CA . ASN A 1 135 ? -8.346 -6.836 3.202 1.00 90.75 135 ASN A CA 1
ATOM 1099 C C . ASN A 1 135 ? -9.804 -7.129 2.822 1.00 90.75 135 ASN A C 1
ATOM 1101 O O . ASN A 1 135 ? -10.680 -7.068 3.679 1.00 90.75 135 ASN A O 1
ATOM 1105 N N . PHE A 1 136 ? -10.068 -7.518 1.571 1.00 92.06 136 PHE A N 1
ATOM 1106 C CA . PHE A 1 136 ? -11.407 -7.918 1.138 1.00 92.06 136 PHE A CA 1
ATOM 1107 C C . PHE A 1 136 ? -11.941 -9.123 1.907 1.00 92.06 136 PHE A C 1
ATOM 1109 O O . PHE A 1 136 ? -13.107 -9.121 2.290 1.00 92.06 136 PHE A O 1
ATOM 1116 N N . ASN A 1 137 ? -11.107 -10.123 2.193 1.00 91.06 137 ASN A N 1
ATOM 1117 C CA . ASN A 1 137 ? -11.518 -11.256 3.015 1.00 91.06 137 ASN A CA 1
ATOM 1118 C C . ASN A 1 137 ? -11.918 -10.815 4.435 1.00 91.06 137 ASN A C 1
ATOM 1120 O O . ASN A 1 137 ? -12.935 -11.273 4.947 1.00 91.06 137 ASN A O 1
ATOM 1124 N N . ILE A 1 138 ? -11.165 -9.898 5.054 1.00 88.69 138 ILE A N 1
ATOM 1125 C CA . ILE A 1 138 ? -11.529 -9.338 6.366 1.00 88.69 138 ILE A CA 1
ATOM 1126 C C . ILE A 1 138 ? -12.865 -8.592 6.274 1.00 88.69 138 ILE A C 1
ATOM 1128 O O . ILE A 1 138 ? -13.742 -8.816 7.104 1.00 88.69 138 ILE A O 1
ATOM 1132 N N . MET A 1 139 ? -13.046 -7.740 5.264 1.00 90.69 139 MET A N 1
ATOM 1133 C CA . MET A 1 139 ? -14.296 -6.999 5.062 1.00 90.69 139 MET A CA 1
ATOM 1134 C C . MET A 1 139 ? -15.492 -7.941 4.850 1.00 90.69 139 MET A C 1
ATOM 1136 O O . MET A 1 139 ? -16.552 -7.739 5.437 1.00 90.69 139 MET A O 1
ATOM 1140 N N . HIS A 1 140 ? -15.315 -9.008 4.065 1.00 88.75 140 HIS A N 1
ATOM 1141 C CA . HIS A 1 140 ? -16.353 -10.008 3.813 1.00 88.75 140 HIS A CA 1
ATOM 1142 C C . HIS A 1 140 ? -16.781 -10.736 5.093 1.00 88.75 140 HIS A C 1
ATOM 1144 O O . HIS A 1 140 ? -17.973 -10.894 5.339 1.00 88.75 140 HIS A O 1
ATOM 1150 N N . GLN A 1 141 ? -15.828 -11.105 5.955 1.00 89.56 141 GLN A N 1
ATOM 1151 C CA . GLN A 1 141 ? -16.116 -11.726 7.256 1.00 89.56 141 GLN A CA 1
ATOM 1152 C C . GLN A 1 141 ? -16.952 -10.834 8.189 1.00 89.56 141 GLN A C 1
ATOM 1154 O O . GLN A 1 141 ? -17.574 -11.348 9.116 1.00 89.56 141 GLN A O 1
ATOM 1159 N N . HIS A 1 142 ? -16.976 -9.521 7.947 1.00 88.12 142 HIS A N 1
ATOM 1160 C CA . HIS A 1 142 ? -17.682 -8.537 8.767 1.00 88.12 142 HIS A CA 1
ATOM 1161 C C . HIS A 1 142 ? -18.917 -7.936 8.075 1.00 88.12 142 HIS A C 1
ATOM 1163 O O . HIS A 1 142 ? -19.521 -7.018 8.620 1.00 88.12 142 HIS A O 1
ATOM 1169 N N . GLY A 1 143 ? -19.324 -8.458 6.909 1.00 83.50 143 GLY A N 1
ATOM 1170 C CA . GLY A 1 143 ? -20.537 -8.014 6.208 1.00 83.50 143 GLY A CA 1
ATOM 1171 C C . GLY A 1 143 ? -20.416 -6.659 5.500 1.00 83.50 143 GLY A C 1
ATOM 1172 O O . GLY A 1 143 ? -21.425 -6.065 5.142 1.00 83.50 143 GLY A O 1
ATOM 1173 N N . ASP A 1 144 ? -19.190 -6.180 5.273 1.00 78.75 144 ASP A N 1
ATOM 1174 C CA . ASP A 1 144 ? -18.894 -4.903 4.599 1.00 78.75 144 ASP A CA 1
ATOM 1175 C C . ASP A 1 144 ? -18.805 -5.032 3.064 1.00 78.75 144 ASP A C 1
ATOM 1177 O O . ASP A 1 144 ? -18.379 -4.117 2.355 1.00 78.75 144 ASP A O 1
ATOM 1181 N N . PHE A 1 145 ? -19.214 -6.191 2.554 1.00 62.78 145 PHE A N 1
ATOM 1182 C CA . PHE A 1 145 ? -19.448 -6.475 1.147 1.00 62.78 145 PHE A CA 1
ATOM 1183 C C . PHE A 1 145 ? -20.920 -6.826 0.961 1.00 62.78 145 PHE A C 1
ATOM 1185 O O . PHE A 1 145 ? -21.464 -7.525 1.811 1.00 62.78 145 PHE A O 1
ATOM 1192 N N . LEU A 1 146 ? -21.499 -6.324 -0.141 1.00 53.41 146 LEU A N 1
ATOM 1193 C CA . LEU A 1 146 ? -22.843 -6.628 -0.659 1.00 53.41 146 LEU A CA 1
ATOM 1194 C C . LEU A 1 146 ? -23.401 -7.985 -0.208 1.00 53.41 146 LEU A C 1
ATOM 1196 O O . LEU A 1 146 ? -22.725 -9.005 -0.483 1.00 53.41 146 LEU A O 1
#

Mean predicted aligned error: 16.68 Å

Sequence (146 aa):
MVAVTLPLLSSNLPDKPDIYWQITKAPYLEKPQPKLDFSMSSIDYKYTFKETTAPIHHIHYVVWNVLDVYTTHQAINVGGYATEANPFLPKKPSLRTLITRKILTYSFLHSKKVFEKEKTLKFWNLVGTGVVLHNFNIMHQHGDFL